Protein AF-A0A2S6SXV2-F1 (afdb_monomer)

Radius of gyration: 17.31 Å; Cα contacts (8 Å, |Δi|>4): 90; chains: 1; bounding box: 40×43×46 Å

Secondary structure (DSSP, 8-state):
-HHHHHHHHHHHHHHHHHHHHHSTTS-HHHHHHHHHHHHHHH-HHHHHHHHT-TTTHHHHHHHHHH----HHHHHHHHHHHHHHHHHHHHHH--HHHHHHHHHHHHHHHHHHHHS--SPPP--

pLDDT: mean 76.33, std 10.56, range [39.44, 92.25]

Foldseek 3Di:
DLLVVLQVLLVVLQVVLVVVVVVPLDPSLVSNQSSLVSCVVRDPVVNVVQLPDPPRNVSNVVCVVAVACAPVNLVSLVVVLVVVLVVVCVVPVDVVVSVVSVVVSVVVSVVSVPTDHDGDDDD

Mean predicted aligned error: 10.17 Å

Solvent-accessible surface area (backbone atoms only — not comparable to full-atom values): 6847 Å² total; per-residue (Å²): 112,75,49,58,56,29,46,54,52,18,53,52,24,46,51,50,21,55,54,24,73,76,39,90,89,52,68,30,65,58,32,43,50,52,17,44,53,27,18,59,77,48,35,68,68,58,28,53,52,49,48,67,31,92,83,53,6,66,62,48,48,56,46,70,77,56,77,54,59,47,64,68,55,57,53,48,50,53,54,51,50,53,52,51,50,53,55,48,38,73,74,65,73,45,66,69,63,45,53,54,50,52,53,53,50,49,54,52,50,52,54,60,64,70,47,66,60,74,81,80,84,86,125

Sequence (123 aa):
MKKIILISIGWLCVGLAFIGTFVPGIPTTIFLIIALWAFAKSSKKFHAWLLNHKRFGPILRNWETHKVVPRKAKQLMVVMQIIAVIIFHYSIQNMYFTIGLIILLFFVARYVISLPSTIPPQN

Structure (mmCIF, N/CA/C/O backbone):
data_AF-A0A2S6SXV2-F1
#
_entry.id   AF-A0A2S6SXV2-F1
#
loop_
_atom_site.group_PDB
_atom_site.id
_atom_site.type_symbol
_atom_site.label_atom_id
_atom_site.label_alt_id
_atom_site.label_comp_id
_atom_site.label_asym_id
_atom_site.label_entity_id
_atom_site.label_seq_id
_atom_site.pdbx_PDB_ins_code
_atom_site.Cartn_x
_atom_site.Cartn_y
_atom_site.Cartn_z
_atom_site.occupancy
_atom_site.B_iso_or_equiv
_atom_site.auth_seq_id
_atom_site.auth_comp_id
_atom_site.auth_asym_id
_atom_site.auth_atom_id
_atom_site.pdbx_PDB_model_num
ATOM 1 N N . MET A 1 1 ? 6.444 -25.284 -9.754 1.00 58.72 1 MET A N 1
ATOM 2 C CA . MET A 1 1 ? 5.218 -24.988 -8.972 1.00 58.72 1 MET A CA 1
ATOM 3 C C . MET A 1 1 ? 5.144 -23.543 -8.461 1.00 58.72 1 MET A C 1
ATOM 5 O O . MET A 1 1 ? 4.214 -22.849 -8.843 1.00 58.72 1 MET A O 1
ATOM 9 N N . LYS A 1 2 ? 6.132 -23.026 -7.707 1.00 63.44 2 LYS A N 1
ATOM 10 C CA . LYS A 1 2 ? 6.112 -21.647 -7.146 1.00 63.44 2 LYS A CA 1
ATOM 11 C C . LYS A 1 2 ? 5.866 -20.520 -8.176 1.00 63.44 2 LYS A C 1
ATOM 13 O O . LYS A 1 2 ? 5.162 -19.564 -7.880 1.00 63.44 2 LYS A O 1
ATOM 18 N N . LYS A 1 3 ? 6.405 -20.649 -9.396 1.00 70.31 3 LYS A N 1
ATOM 19 C CA . LYS A 1 3 ? 6.236 -19.659 -10.482 1.00 70.31 3 LYS A CA 1
ATOM 20 C C . LYS A 1 3 ? 4.800 -19.583 -11.022 1.00 70.31 3 LYS A C 1
ATOM 22 O O . LYS A 1 3 ? 4.317 -18.493 -11.305 1.00 70.31 3 LYS A O 1
ATOM 27 N N . ILE A 1 4 ? 4.114 -20.724 -11.120 1.00 76.19 4 ILE A N 1
ATOM 28 C CA . ILE A 1 4 ? 2.741 -20.806 -11.645 1.00 76.19 4 ILE A CA 1
ATOM 29 C C . ILE A 1 4 ? 1.773 -20.148 -10.659 1.00 76.19 4 ILE A C 1
ATOM 31 O O . ILE A 1 4 ? 0.994 -19.296 -11.060 1.00 76.19 4 ILE A O 1
ATOM 35 N N . ILE A 1 5 ? 1.924 -20.437 -9.362 1.00 76.88 5 ILE A N 1
ATOM 36 C CA . ILE A 1 5 ? 1.131 -19.819 -8.287 1.00 76.88 5 ILE A CA 1
ATOM 37 C C . ILE A 1 5 ? 1.260 -18.289 -8.318 1.00 76.88 5 ILE A C 1
ATOM 39 O O . ILE A 1 5 ? 0.261 -17.579 -8.278 1.00 76.88 5 ILE A O 1
ATOM 43 N N . LEU A 1 6 ? 2.483 -17.769 -8.460 1.00 77.88 6 LEU A N 1
ATOM 44 C CA . LEU A 1 6 ? 2.722 -16.325 -8.552 1.00 77.88 6 LEU A CA 1
ATOM 45 C C . LEU A 1 6 ? 2.123 -15.697 -9.822 1.00 77.88 6 LEU A C 1
ATOM 47 O O . LEU A 1 6 ? 1.665 -14.561 -9.771 1.00 77.88 6 LEU A O 1
ATOM 51 N N . ILE A 1 7 ? 2.094 -16.421 -10.946 1.00 79.62 7 ILE A N 1
ATOM 52 C CA . ILE A 1 7 ? 1.449 -15.945 -12.183 1.00 79.62 7 ILE A CA 1
ATOM 53 C C . ILE A 1 7 ? -0.065 -15.897 -12.003 1.00 79.62 7 ILE A C 1
ATOM 55 O O . ILE A 1 7 ? -0.668 -14.883 -12.342 1.00 79.62 7 ILE A O 1
ATOM 59 N N . SER A 1 8 ? -0.667 -16.945 -11.438 1.00 82.44 8 SER A N 1
ATOM 60 C CA . SER A 1 8 ? -2.102 -16.982 -11.148 1.00 82.44 8 SER A CA 1
ATOM 61 C C . SER A 1 8 ? -2.507 -15.847 -10.208 1.00 82.44 8 SER A C 1
ATOM 63 O O . SER A 1 8 ? -3.458 -15.133 -10.500 1.00 82.44 8 SER A O 1
ATOM 65 N N . ILE A 1 9 ? -1.739 -15.606 -9.139 1.00 81.25 9 ILE A N 1
ATOM 66 C CA . ILE A 1 9 ? -1.961 -14.476 -8.222 1.00 81.25 9 ILE A CA 1
ATOM 67 C C . ILE A 1 9 ? -1.835 -13.137 -8.958 1.00 81.25 9 ILE A C 1
ATOM 69 O O . ILE A 1 9 ? -2.694 -12.275 -8.801 1.00 81.25 9 ILE A O 1
ATOM 73 N N . GLY A 1 10 ? -0.805 -12.966 -9.793 1.00 80.62 10 GLY A N 1
ATOM 74 C CA . GLY A 1 10 ? -0.625 -11.748 -10.582 1.00 80.62 10 GLY A CA 1
ATOM 75 C C . GLY A 1 10 ? -1.815 -11.461 -11.500 1.00 80.62 10 GLY A C 1
ATOM 76 O O . GLY A 1 10 ? -2.318 -10.340 -11.516 1.00 80.62 10 GLY A O 1
ATOM 77 N N . TRP A 1 11 ? -2.319 -12.474 -12.210 1.00 84.12 11 TRP A N 1
ATOM 78 C CA . TRP A 1 11 ? -3.492 -12.341 -13.081 1.00 84.12 11 TRP A CA 1
ATOM 79 C C . TRP A 1 11 ? -4.785 -12.080 -12.313 1.00 84.12 11 TRP A C 1
ATOM 81 O O . TRP A 1 11 ? -5.567 -11.227 -12.730 1.00 84.12 11 TRP A O 1
ATOM 91 N N . LEU A 1 12 ? -4.988 -12.743 -11.172 1.00 84.38 12 LEU A N 1
ATOM 92 C CA . LEU A 1 12 ? -6.119 -12.462 -10.288 1.00 84.38 12 LEU A CA 1
ATOM 93 C C . LEU A 1 12 ? -6.089 -11.003 -9.823 1.00 84.38 12 LEU A C 1
ATOM 95 O O . LEU A 1 12 ? -7.076 -10.292 -9.975 1.00 84.38 12 LEU A O 1
ATOM 99 N N . CYS A 1 13 ? -4.945 -10.514 -9.343 1.00 81.38 13 CYS A N 1
ATOM 100 C CA . CYS A 1 13 ? -4.798 -9.128 -8.911 1.00 81.38 13 CYS A CA 1
ATOM 101 C C . CYS A 1 13 ? -5.008 -8.116 -10.052 1.00 81.38 13 CYS A C 1
ATOM 103 O O . CYS A 1 13 ? -5.607 -7.070 -9.816 1.00 81.38 13 CYS A O 1
ATOM 105 N N . VAL A 1 14 ? -4.578 -8.413 -11.285 1.00 82.94 14 VAL A N 1
ATOM 106 C CA . VAL A 1 14 ? -4.881 -7.571 -12.460 1.00 82.94 14 VAL A CA 1
ATOM 107 C C . VAL A 1 14 ? -6.381 -7.556 -12.757 1.00 82.94 14 VAL A C 1
ATOM 109 O O . VAL A 1 14 ? -6.934 -6.488 -13.014 1.00 82.94 14 VAL A O 1
ATOM 112 N N . GLY A 1 15 ? -7.056 -8.705 -12.673 1.00 83.81 15 GLY A N 1
ATOM 113 C CA . GLY A 1 15 ? -8.510 -8.796 -12.817 1.00 83.81 15 GLY A CA 1
ATOM 114 C C . GLY A 1 15 ? -9.251 -7.986 -11.750 1.00 83.81 15 GLY A C 1
ATOM 115 O O . GLY A 1 15 ? -10.112 -7.174 -12.080 1.00 83.81 15 GLY A O 1
ATOM 116 N N . LEU A 1 16 ? -8.857 -8.122 -10.479 1.00 80.50 16 LEU A N 1
ATOM 117 C CA . LEU A 1 16 ? -9.405 -7.323 -9.379 1.00 80.50 16 LEU A CA 1
ATOM 118 C C . LEU A 1 16 ? -9.139 -5.827 -9.560 1.00 80.50 16 LEU A C 1
ATOM 120 O O . LEU A 1 16 ? -10.025 -5.017 -9.305 1.00 80.50 16 LEU A O 1
ATOM 124 N N . ALA A 1 17 ? -7.949 -5.444 -10.021 1.00 79.50 17 ALA A N 1
ATOM 125 C CA . ALA A 1 17 ? -7.645 -4.054 -10.322 1.00 79.50 17 ALA A CA 1
ATOM 126 C C . ALA A 1 17 ? -8.533 -3.513 -11.444 1.00 79.50 17 ALA A C 1
ATOM 128 O O . ALA A 1 17 ? -9.019 -2.393 -11.338 1.00 79.50 17 ALA A O 1
ATOM 129 N N . PHE A 1 18 ? -8.779 -4.304 -12.491 1.00 82.88 18 PHE A N 1
ATOM 130 C CA . PHE A 1 18 ? -9.676 -3.928 -13.577 1.00 82.88 18 PHE A CA 1
ATOM 131 C C . PHE A 1 18 ? -11.109 -3.733 -13.073 1.00 82.88 18 PHE A C 1
ATOM 133 O O . PHE A 1 18 ? -11.692 -2.679 -13.310 1.00 82.88 18 PHE A O 1
ATOM 140 N N . ILE A 1 19 ? -11.641 -4.673 -12.290 1.00 81.38 19 ILE A N 1
ATOM 141 C CA . ILE A 1 19 ? -12.967 -4.546 -11.665 1.00 81.38 19 ILE A CA 1
ATOM 142 C C . ILE A 1 19 ? -13.016 -3.311 -10.756 1.00 81.38 19 ILE A C 1
ATOM 144 O O . ILE A 1 19 ? -13.931 -2.498 -10.852 1.00 81.38 19 ILE A O 1
ATOM 148 N N . GLY A 1 20 ? -11.985 -3.102 -9.937 1.00 72.19 20 GLY A N 1
ATOM 149 C CA . GLY A 1 20 ? -11.879 -1.936 -9.068 1.00 72.19 20 GLY A CA 1
ATOM 150 C C . GLY A 1 20 ? -11.765 -0.605 -9.819 1.00 72.19 20 GLY A C 1
ATOM 151 O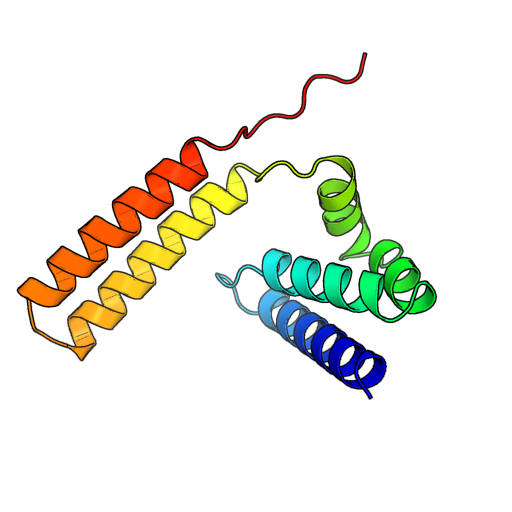 O . GLY A 1 20 ? -12.008 0.430 -9.215 1.00 72.19 20 GLY A O 1
ATOM 152 N N . THR A 1 21 ? -11.426 -0.577 -11.120 1.00 74.06 21 THR A N 1
ATOM 153 C CA . THR A 1 21 ? -11.496 0.684 -11.890 1.00 74.06 21 THR A CA 1
ATOM 154 C C . THR A 1 21 ? -12.934 1.132 -12.135 1.00 74.06 21 THR A C 1
ATOM 156 O O . THR A 1 21 ? -13.163 2.325 -12.309 1.00 74.06 21 THR A O 1
ATOM 159 N N . PHE A 1 22 ? -13.889 0.200 -12.106 1.00 77.25 22 PHE A N 1
ATOM 160 C CA . PHE A 1 22 ? -15.319 0.483 -12.206 1.00 77.25 22 PHE A CA 1
ATOM 161 C C . PHE A 1 22 ? -15.976 0.673 -10.833 1.00 77.25 22 PHE A C 1
ATOM 163 O O . PHE A 1 22 ? -17.014 1.323 -10.751 1.00 77.25 22 PHE A O 1
ATOM 170 N N . VAL A 1 23 ? -15.374 0.145 -9.758 1.00 71.69 23 VAL A N 1
ATOM 171 C CA . VAL A 1 23 ? -15.879 0.284 -8.384 1.00 71.69 23 VAL A CA 1
ATOM 172 C C . VAL A 1 23 ? -15.166 1.439 -7.663 1.00 71.69 23 VAL A C 1
ATOM 174 O O . VAL A 1 23 ? -14.019 1.280 -7.231 1.00 71.69 23 VAL A O 1
ATOM 177 N N . PRO A 1 24 ? -15.813 2.605 -7.479 1.00 58.25 24 PRO A N 1
ATOM 178 C CA . PRO A 1 24 ? -15.218 3.705 -6.729 1.00 58.25 24 PRO A CA 1
ATOM 179 C C . PRO A 1 24 ? -14.995 3.304 -5.263 1.00 58.25 24 PRO A C 1
ATOM 181 O O . PRO A 1 24 ? -15.878 2.753 -4.613 1.00 58.25 24 PRO A O 1
ATOM 184 N N . GLY A 1 25 ? -13.799 3.587 -4.740 1.00 60.53 25 GLY A N 1
ATOM 185 C CA . GLY A 1 25 ? -13.432 3.347 -3.338 1.00 60.53 25 GLY A CA 1
ATOM 186 C C . GLY A 1 25 ? -12.422 2.219 -3.117 1.00 60.53 25 GLY A C 1
ATOM 187 O O . GLY A 1 25 ? -11.738 2.219 -2.098 1.00 60.53 25 GLY A O 1
ATOM 188 N N . ILE A 1 26 ? -12.233 1.309 -4.075 1.00 60.94 26 ILE A N 1
ATOM 189 C CA . ILE A 1 26 ? -11.236 0.240 -3.948 1.00 60.94 26 ILE A CA 1
ATOM 190 C C . ILE A 1 26 ? -9.859 0.745 -4.428 1.00 60.94 26 ILE A C 1
ATOM 192 O O . ILE A 1 26 ? -9.747 1.219 -5.561 1.00 60.94 26 ILE A O 1
ATOM 196 N N . PRO A 1 27 ? -8.776 0.626 -3.629 1.00 64.50 27 PRO A N 1
ATOM 197 C CA . PRO A 1 27 ? -7.415 0.917 -4.083 1.00 64.50 27 PRO A CA 1
ATOM 198 C C . PRO A 1 27 ? -6.950 -0.063 -5.175 1.00 64.50 27 PRO A C 1
ATOM 200 O O . PRO A 1 27 ? -6.216 -1.016 -4.911 1.00 64.50 27 PRO A O 1
ATOM 203 N N . THR A 1 28 ? -7.311 0.191 -6.433 1.00 75.31 28 THR A N 1
ATOM 204 C CA . THR A 1 28 ? -6.819 -0.563 -7.605 1.00 75.31 28 THR A CA 1
ATOM 205 C C . THR A 1 28 ? -5.299 -0.572 -7.687 1.00 75.31 28 THR A C 1
ATOM 207 O O . THR A 1 28 ? -4.698 -1.569 -8.077 1.00 75.31 28 THR A O 1
ATOM 210 N N . THR A 1 29 ? -4.662 0.505 -7.225 1.00 75.06 29 THR A N 1
ATOM 211 C CA . THR A 1 29 ? -3.208 0.642 -7.145 1.00 75.06 29 THR A CA 1
ATOM 212 C C . THR A 1 29 ? -2.558 -0.451 -6.298 1.00 75.06 29 THR A C 1
ATOM 214 O O . THR A 1 29 ? -1.515 -0.961 -6.689 1.00 75.06 29 THR A O 1
ATOM 217 N N . ILE A 1 30 ? -3.153 -0.850 -5.165 1.00 73.56 30 ILE A N 1
ATOM 218 C CA . ILE A 1 30 ? -2.552 -1.866 -4.281 1.00 73.56 30 ILE A CA 1
ATOM 219 C C . ILE A 1 30 ? -2.568 -3.234 -4.970 1.00 73.56 30 ILE A C 1
ATOM 221 O O . ILE A 1 30 ? -1.546 -3.918 -4.992 1.00 73.56 30 ILE A O 1
ATOM 225 N N . PHE A 1 31 ? -3.681 -3.598 -5.611 1.00 79.94 31 PHE A N 1
ATOM 226 C CA . PHE A 1 31 ? -3.767 -4.832 -6.395 1.00 79.94 31 PHE A CA 1
ATOM 227 C C . PHE A 1 31 ? -2.767 -4.843 -7.553 1.00 79.94 31 PHE A C 1
ATOM 229 O O . PHE A 1 31 ? -2.079 -5.841 -7.759 1.00 79.94 31 PHE A O 1
ATOM 236 N N . LEU A 1 32 ? -2.612 -3.721 -8.262 1.00 80.38 32 LEU A N 1
ATOM 237 C CA . LEU A 1 32 ? -1.632 -3.599 -9.343 1.00 80.38 32 LEU A CA 1
ATOM 238 C C . LEU A 1 32 ? -0.185 -3.698 -8.840 1.00 80.38 32 LEU A C 1
ATOM 240 O O . LEU A 1 32 ? 0.635 -4.319 -9.508 1.00 80.38 32 LEU A O 1
ATOM 244 N N . ILE A 1 33 ? 0.137 -3.140 -7.669 1.00 78.88 33 ILE A N 1
ATOM 245 C CA . ILE A 1 33 ? 1.470 -3.254 -7.053 1.00 78.88 33 ILE A CA 1
ATOM 246 C C . ILE A 1 33 ? 1.770 -4.707 -6.669 1.00 78.88 33 ILE A C 1
ATOM 248 O O . ILE A 1 33 ? 2.855 -5.213 -6.960 1.00 78.88 33 ILE A O 1
ATOM 252 N N . ILE A 1 34 ? 0.809 -5.401 -6.050 1.00 75.75 34 ILE A N 1
ATOM 253 C CA . ILE A 1 34 ? 0.951 -6.821 -5.696 1.00 75.75 34 ILE A CA 1
ATOM 254 C C . ILE A 1 34 ? 1.120 -7.665 -6.967 1.00 75.75 34 ILE A C 1
ATOM 256 O O . ILE A 1 34 ? 1.997 -8.530 -7.012 1.00 75.75 34 ILE A O 1
ATOM 260 N N . ALA A 1 35 ? 0.351 -7.375 -8.023 1.00 81.75 35 ALA A N 1
ATOM 261 C CA . ALA A 1 35 ? 0.505 -8.017 -9.325 1.00 81.75 35 ALA A CA 1
ATOM 262 C C . ALA A 1 35 ? 1.894 -7.765 -9.926 1.00 81.75 35 ALA A C 1
ATOM 264 O O . ALA A 1 35 ? 2.547 -8.701 -10.388 1.00 81.75 35 ALA A O 1
ATOM 265 N N . LEU A 1 36 ? 2.380 -6.521 -9.873 1.00 80.56 36 LEU A N 1
ATOM 266 C CA . LEU A 1 36 ? 3.699 -6.141 -10.367 1.00 80.56 36 LEU A CA 1
ATOM 267 C C . LEU A 1 36 ? 4.810 -6.902 -9.634 1.00 80.56 36 LEU A C 1
ATOM 269 O O . LEU A 1 36 ? 5.713 -7.424 -10.291 1.00 80.56 36 LEU A O 1
ATOM 273 N N . TRP A 1 37 ? 4.728 -7.014 -8.304 1.00 78.50 37 TRP A N 1
ATOM 274 C CA . TRP A 1 37 ? 5.670 -7.783 -7.483 1.00 78.50 37 TRP A CA 1
ATOM 275 C C . TRP A 1 37 ? 5.614 -9.287 -7.789 1.00 78.50 37 TRP A C 1
ATOM 277 O O . TRP A 1 37 ? 6.654 -9.933 -7.954 1.00 78.50 37 TRP A O 1
ATOM 287 N N . ALA A 1 38 ? 4.410 -9.847 -7.930 1.00 77.94 38 ALA A N 1
ATOM 288 C CA . ALA A 1 38 ? 4.218 -11.254 -8.269 1.00 77.94 38 ALA A CA 1
ATOM 289 C C . ALA A 1 38 ? 4.793 -11.585 -9.660 1.00 77.94 38 ALA A C 1
ATOM 291 O O . ALA A 1 38 ? 5.493 -12.592 -9.824 1.00 77.94 38 ALA A O 1
ATOM 292 N N . PHE A 1 39 ? 4.591 -10.704 -10.647 1.00 81.25 39 PHE A N 1
ATOM 293 C CA . PHE A 1 39 ? 5.195 -10.841 -11.971 1.00 81.25 39 PHE A CA 1
ATOM 294 C C . PHE A 1 39 ? 6.705 -10.603 -11.958 1.00 81.25 39 PHE A C 1
ATOM 296 O O . PHE A 1 39 ? 7.413 -11.357 -12.620 1.00 81.25 39 PHE A O 1
ATOM 303 N N . ALA A 1 40 ? 7.222 -9.660 -11.164 1.00 78.00 40 ALA A N 1
ATOM 304 C CA . ALA A 1 40 ? 8.664 -9.441 -11.017 1.00 78.00 40 ALA A CA 1
ATOM 305 C C . ALA A 1 40 ? 9.386 -10.714 -10.542 1.00 78.00 40 ALA A C 1
ATOM 307 O O . ALA A 1 40 ? 10.452 -11.062 -11.050 1.00 78.00 40 ALA A O 1
ATOM 308 N N . LYS A 1 41 ? 8.774 -11.452 -9.605 1.00 74.38 41 LYS A N 1
ATOM 309 C CA . LYS A 1 41 ? 9.336 -12.689 -9.043 1.00 74.38 41 LYS A CA 1
ATOM 310 C C . LYS A 1 41 ? 9.122 -13.922 -9.928 1.00 74.38 41 LYS A C 1
ATOM 312 O O . LYS A 1 41 ? 9.882 -14.885 -9.819 1.00 74.38 41 LYS A O 1
ATOM 317 N N . SER A 1 42 ? 8.100 -13.921 -10.786 1.00 77.00 42 SER A N 1
ATOM 318 C CA . SER A 1 42 ? 7.758 -15.085 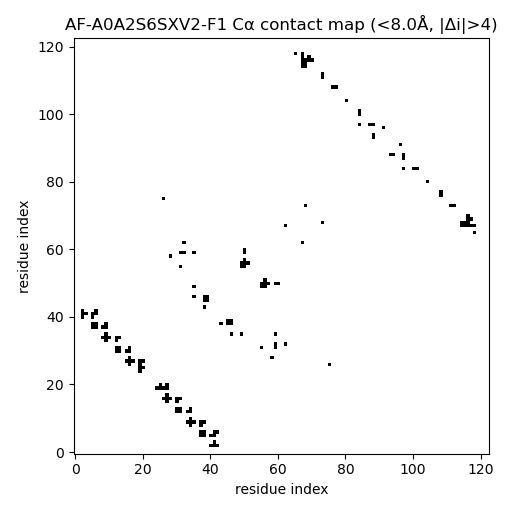-11.610 1.00 77.00 42 SER A CA 1
ATOM 319 C C . SER A 1 42 ? 8.238 -15.008 -13.063 1.00 77.00 42 SER A C 1
ATOM 321 O O . SER A 1 42 ? 8.765 -15.993 -13.587 1.00 77.00 42 SER A O 1
ATOM 323 N N . SER A 1 43 ? 8.075 -13.860 -13.727 1.00 75.38 43 SER A N 1
ATOM 324 C CA . SER A 1 43 ? 8.357 -13.699 -15.156 1.00 75.38 43 SER A CA 1
ATOM 325 C C . SER A 1 43 ? 8.655 -12.249 -15.544 1.00 75.38 43 SER A C 1
ATOM 327 O O . SER A 1 43 ? 7.777 -11.384 -15.541 1.00 75.38 43 SER A O 1
ATOM 329 N N . LYS A 1 44 ? 9.885 -12.019 -16.022 1.00 75.06 44 LYS A N 1
ATOM 330 C CA . LYS A 1 44 ? 10.332 -10.722 -16.556 1.00 75.06 44 LYS A CA 1
ATOM 331 C C . LYS A 1 44 ? 9.464 -10.225 -17.725 1.00 75.06 44 LYS A C 1
ATOM 333 O O . LYS A 1 44 ? 9.261 -9.024 -17.856 1.00 75.06 44 LYS A O 1
ATOM 338 N N . LYS A 1 45 ? 8.906 -11.136 -18.540 1.00 78.06 45 LYS A N 1
ATOM 339 C CA . LYS A 1 45 ? 8.050 -10.787 -19.692 1.00 78.06 45 LYS A CA 1
ATOM 340 C C . LYS A 1 45 ? 6.713 -10.176 -19.256 1.00 78.06 45 LYS A C 1
ATOM 342 O O . LYS A 1 45 ? 6.321 -9.142 -19.782 1.00 78.06 45 LYS A O 1
ATOM 347 N N . PHE A 1 46 ? 6.039 -10.781 -18.273 1.00 78.31 46 PHE A N 1
ATOM 348 C CA . PHE A 1 46 ? 4.756 -10.266 -17.770 1.00 78.31 46 PHE A CA 1
ATOM 349 C C . PHE A 1 46 ? 4.925 -8.975 -16.973 1.00 78.31 46 PHE A C 1
ATOM 351 O O . PHE A 1 46 ? 4.100 -8.074 -17.076 1.00 78.31 46 PHE A O 1
ATOM 358 N N . HIS A 1 47 ? 6.030 -8.858 -16.239 1.00 80.38 47 HIS A N 1
ATOM 359 C CA . HIS A 1 47 ? 6.385 -7.628 -15.545 1.00 80.38 47 HIS A CA 1
ATOM 360 C C . HIS A 1 47 ? 6.574 -6.456 -16.528 1.00 80.38 47 HIS A C 1
ATOM 362 O O . HIS A 1 47 ? 5.940 -5.414 -16.371 1.00 80.38 47 HIS A O 1
ATOM 368 N N . ALA A 1 48 ? 7.347 -6.659 -17.603 1.00 80.38 48 ALA A N 1
ATOM 369 C CA . ALA A 1 48 ? 7.528 -5.654 -18.652 1.00 80.38 48 ALA A CA 1
ATOM 370 C C . ALA A 1 48 ? 6.224 -5.338 -19.403 1.00 80.38 48 ALA A C 1
ATOM 372 O O . ALA A 1 48 ? 5.972 -4.184 -19.742 1.00 80.38 48 ALA A O 1
ATOM 373 N N . TRP A 1 49 ? 5.368 -6.334 -19.649 1.00 84.19 49 TRP A N 1
ATOM 374 C CA . TRP A 1 49 ? 4.058 -6.111 -20.265 1.00 84.19 49 TRP A CA 1
ATOM 375 C C . TRP A 1 49 ? 3.160 -5.216 -19.399 1.00 84.19 49 TRP A C 1
ATOM 377 O O . TRP A 1 49 ? 2.550 -4.279 -19.913 1.00 84.19 49 TRP A O 1
ATOM 387 N N . LEU A 1 50 ? 3.131 -5.449 -18.081 1.00 80.69 50 LEU A N 1
ATOM 388 C CA . LEU A 1 50 ? 2.315 -4.664 -17.155 1.00 80.69 50 LEU A CA 1
ATOM 389 C C . LEU A 1 50 ? 2.818 -3.214 -17.030 1.00 80.69 50 LEU A C 1
ATOM 391 O O . LEU A 1 50 ? 2.010 -2.285 -17.025 1.00 80.69 50 LEU A O 1
ATOM 395 N N . LEU A 1 51 ? 4.141 -3.012 -16.998 1.00 79.50 51 LEU A N 1
ATOM 396 C CA . LEU A 1 51 ? 4.762 -1.680 -16.984 1.00 79.50 51 LEU A CA 1
ATOM 397 C C . LEU A 1 51 ? 4.548 -0.897 -18.287 1.00 79.50 51 LEU A C 1
ATOM 399 O O . LEU A 1 51 ? 4.465 0.326 -18.252 1.00 79.50 51 LEU A O 1
ATOM 403 N N . ASN A 1 52 ? 4.422 -1.580 -19.427 1.00 81.38 52 ASN A N 1
ATOM 404 C CA . ASN A 1 52 ? 4.167 -0.950 -20.727 1.00 81.38 52 ASN A CA 1
ATOM 405 C C . ASN A 1 52 ? 2.671 -0.747 -21.031 1.00 81.38 52 ASN A C 1
ATOM 407 O O . ASN A 1 52 ? 2.312 -0.252 -22.101 1.00 81.38 52 ASN A O 1
ATOM 411 N N . HIS A 1 53 ? 1.768 -1.123 -20.122 1.00 81.56 53 HIS A N 1
ATOM 412 C CA . HIS A 1 53 ? 0.337 -1.000 -20.367 1.00 81.56 53 HIS A CA 1
ATOM 413 C C . HIS A 1 53 ? -0.131 0.465 -20.303 1.00 81.56 53 HIS A C 1
ATOM 415 O O . HIS A 1 53 ? 0.127 1.157 -19.322 1.00 81.56 53 HIS A O 1
ATOM 421 N N . LYS A 1 54 ? -0.889 0.938 -21.305 1.00 71.56 54 LYS A N 1
ATOM 422 C CA . LYS A 1 54 ? -1.265 2.363 -21.465 1.00 71.56 54 LYS A CA 1
ATOM 423 C C . LYS A 1 54 ? -1.932 2.999 -20.234 1.00 71.56 54 LYS A C 1
ATOM 425 O O . LYS A 1 54 ? -1.723 4.179 -19.980 1.00 71.56 54 LYS A O 1
ATOM 430 N N . ARG A 1 55 ? -2.736 2.238 -19.479 1.00 70.75 55 ARG A N 1
ATOM 431 C CA . ARG A 1 55 ? -3.482 2.743 -18.308 1.00 70.75 55 ARG A CA 1
ATOM 432 C C . ARG A 1 55 ? -2.769 2.504 -16.971 1.00 70.75 55 ARG A C 1
ATOM 434 O O . ARG A 1 55 ? -2.820 3.362 -16.098 1.00 70.75 55 ARG A O 1
ATOM 441 N N . PHE A 1 56 ? -2.108 1.357 -16.804 1.00 74.12 56 PHE A N 1
ATOM 442 C CA . PHE A 1 56 ? -1.491 0.956 -15.527 1.00 74.12 56 PHE A CA 1
ATOM 443 C C . PHE A 1 56 ? 0.014 1.243 -15.460 1.00 74.12 56 PHE A C 1
ATOM 445 O O . PHE A 1 56 ? 0.548 1.492 -14.381 1.00 74.12 56 PHE A O 1
ATOM 452 N N . GLY A 1 57 ? 0.687 1.267 -16.608 1.00 75.44 57 GLY A N 1
ATOM 453 C CA . GLY A 1 57 ? 2.127 1.448 -16.744 1.00 75.44 57 GLY A CA 1
ATOM 454 C C . GLY A 1 57 ? 2.669 2.728 -16.108 1.00 75.44 57 GLY A C 1
ATOM 455 O O . GLY A 1 57 ? 3.585 2.634 -15.293 1.00 75.44 57 GLY A O 1
ATOM 456 N N . PRO A 1 58 ? 2.086 3.916 -16.370 1.00 71.25 58 PRO A N 1
ATOM 457 C CA . PRO A 1 58 ? 2.549 5.160 -15.752 1.00 71.25 58 PRO A CA 1
ATOM 458 C C . PRO A 1 58 ? 2.466 5.142 -14.218 1.00 71.25 58 PRO A C 1
ATOM 460 O O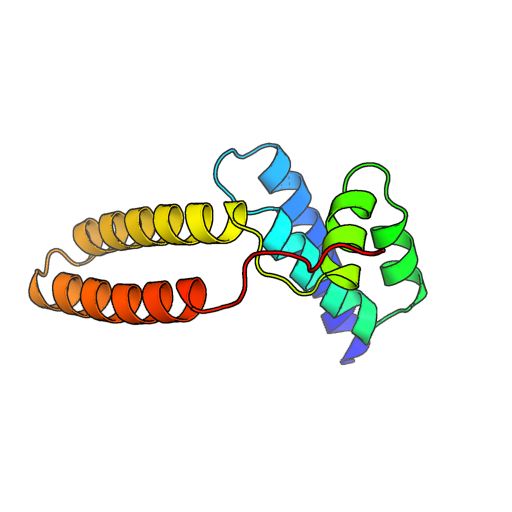 . PRO A 1 58 ? 3.371 5.624 -13.542 1.00 71.25 58 PRO A O 1
ATOM 463 N N . ILE A 1 59 ? 1.411 4.540 -13.658 1.00 70.06 59 ILE A N 1
ATOM 464 C CA . ILE A 1 59 ? 1.206 4.426 -12.204 1.00 70.06 59 ILE A CA 1
ATOM 465 C C . ILE A 1 59 ? 2.255 3.492 -11.589 1.00 70.06 59 ILE A C 1
ATOM 467 O O . ILE A 1 59 ? 2.843 3.809 -10.556 1.00 70.06 59 ILE A O 1
ATOM 471 N N . LEU A 1 60 ? 2.507 2.357 -12.241 1.00 72.31 60 LEU A N 1
ATOM 472 C CA . LEU A 1 60 ? 3.443 1.336 -11.777 1.00 72.31 60 LEU A CA 1
ATOM 473 C C . LEU A 1 60 ? 4.903 1.771 -11.910 1.00 72.31 60 LEU A C 1
ATOM 475 O O . LEU A 1 60 ? 5.679 1.555 -10.984 1.00 72.31 60 LEU A O 1
ATOM 479 N N . ARG A 1 61 ? 5.263 2.454 -13.003 1.00 72.31 61 ARG A N 1
ATOM 480 C CA . ARG A 1 61 ? 6.603 3.022 -13.199 1.00 72.31 61 ARG A CA 1
ATOM 481 C C . ARG A 1 61 ? 6.900 4.088 -12.152 1.00 72.31 61 ARG A C 1
ATOM 483 O O . ARG A 1 61 ? 7.945 4.052 -11.515 1.00 72.31 61 ARG A O 1
ATOM 490 N N . ASN A 1 62 ? 5.939 4.978 -11.897 1.00 66.19 62 ASN A N 1
ATOM 491 C CA . ASN A 1 62 ? 6.068 5.971 -10.834 1.00 66.19 62 ASN A CA 1
ATOM 492 C C . ASN A 1 62 ? 6.227 5.317 -9.456 1.00 66.19 62 ASN A C 1
ATOM 494 O O . ASN A 1 62 ? 6.963 5.841 -8.625 1.00 66.19 62 ASN A O 1
ATOM 498 N N . TRP A 1 63 ? 5.579 4.178 -9.208 1.00 67.69 63 TRP A N 1
ATOM 499 C CA . TRP A 1 63 ? 5.749 3.439 -7.961 1.00 67.69 63 TRP A CA 1
ATOM 500 C C . TRP A 1 63 ? 7.134 2.778 -7.842 1.00 67.69 63 TRP A C 1
ATOM 502 O O . TRP A 1 63 ? 7.780 2.920 -6.804 1.00 67.69 63 TRP A O 1
ATOM 512 N N . GLU A 1 64 ? 7.614 2.110 -8.896 1.00 66.56 64 GLU A N 1
ATOM 513 C CA . GLU A 1 64 ? 8.921 1.435 -8.917 1.00 66.56 64 GLU A CA 1
ATOM 514 C C . GLU A 1 64 ? 10.080 2.419 -8.732 1.00 66.56 64 GLU A C 1
ATOM 516 O O . GLU A 1 64 ? 10.982 2.169 -7.931 1.00 66.56 64 GLU A O 1
ATOM 521 N N . THR A 1 65 ? 10.026 3.558 -9.426 1.00 61.31 65 THR A N 1
ATOM 522 C CA . THR A 1 65 ? 11.064 4.591 -9.361 1.00 61.31 65 THR A CA 1
ATOM 523 C C . THR A 1 65 ? 11.119 5.267 -7.995 1.00 61.31 65 THR A C 1
ATOM 525 O O . THR A 1 65 ? 12.202 5.606 -7.529 1.00 61.31 65 THR A O 1
ATOM 528 N N . HIS A 1 66 ? 9.974 5.462 -7.336 1.00 56.50 66 HIS A N 1
ATOM 529 C CA . HIS A 1 66 ? 9.934 6.314 -6.152 1.00 56.50 66 HIS A CA 1
ATOM 530 C C . HIS A 1 66 ? 9.913 5.548 -4.833 1.00 56.50 66 HIS A C 1
ATOM 532 O O . HIS A 1 66 ? 10.397 6.098 -3.855 1.00 56.50 66 HIS A O 1
ATOM 538 N N . LYS A 1 67 ? 9.375 4.318 -4.746 1.00 58.50 67 LYS A N 1
ATOM 539 C CA . LYS A 1 67 ? 9.216 3.561 -3.474 1.00 58.50 67 LYS A CA 1
ATOM 540 C C . LYS A 1 67 ? 8.685 4.404 -2.289 1.00 58.50 67 LYS A C 1
ATOM 542 O O . LYS A 1 67 ? 8.841 4.029 -1.130 1.00 58.50 67 LYS A O 1
ATOM 547 N N . VAL A 1 68 ? 8.043 5.537 -2.575 1.00 56.22 68 VAL A N 1
ATOM 548 C CA . VAL A 1 68 ? 7.517 6.507 -1.612 1.00 56.22 68 VAL A CA 1
ATOM 549 C C . VAL A 1 68 ? 6.021 6.262 -1.508 1.00 56.22 68 VAL A C 1
ATOM 551 O O . VAL A 1 68 ? 5.341 6.117 -2.524 1.00 56.22 68 VAL A O 1
ATOM 554 N N . VAL A 1 69 ? 5.488 6.225 -0.286 1.00 59.69 69 VAL A N 1
ATOM 555 C CA . VAL A 1 69 ? 4.045 6.085 -0.063 1.00 59.69 69 VAL A CA 1
ATOM 556 C C . VAL A 1 69 ? 3.366 7.397 -0.482 1.00 59.69 69 VAL A C 1
ATOM 558 O O . VAL A 1 69 ? 3.558 8.419 0.186 1.00 59.69 69 VAL A O 1
ATOM 561 N N . PRO A 1 70 ? 2.569 7.418 -1.570 1.00 61.38 70 PRO A N 1
ATOM 562 C CA . PRO A 1 70 ? 1.980 8.657 -2.057 1.00 61.38 70 PRO A CA 1
ATOM 563 C C . PRO A 1 70 ? 0.944 9.183 -1.055 1.00 61.38 70 PRO A C 1
ATOM 565 O O . PRO A 1 70 ? 0.214 8.409 -0.435 1.00 61.38 70 PRO A O 1
ATOM 568 N N . ARG A 1 71 ? 0.818 10.511 -0.927 1.00 62.16 71 ARG A N 1
ATOM 569 C CA . ARG A 1 71 ? -0.144 11.155 -0.003 1.00 62.16 71 ARG A CA 1
ATOM 570 C C . ARG A 1 71 ? -1.584 10.650 -0.191 1.00 62.16 71 ARG A C 1
ATOM 572 O O . ARG A 1 71 ? -2.284 10.428 0.793 1.00 62.16 71 ARG A O 1
ATOM 579 N N . LYS A 1 72 ? -1.979 10.365 -1.439 1.00 59.22 72 LYS A N 1
ATOM 580 C CA . LYS A 1 72 ? -3.280 9.761 -1.779 1.00 59.22 72 LYS A CA 1
ATOM 581 C C . LYS A 1 72 ? -3.475 8.366 -1.164 1.00 59.22 72 LYS A C 1
ATOM 583 O O . LYS A 1 72 ? -4.578 8.041 -0.747 1.00 59.22 72 LYS A O 1
ATOM 588 N N . ALA A 1 73 ? -2.417 7.557 -1.059 1.00 65.62 73 ALA A N 1
ATOM 589 C CA . ALA A 1 73 ? -2.490 6.247 -0.411 1.00 65.62 73 ALA A CA 1
ATOM 590 C C . ALA A 1 73 ? -2.642 6.368 1.111 1.00 65.62 73 ALA A C 1
ATOM 592 O O . ALA A 1 73 ? -3.402 5.602 1.695 1.00 65.62 73 ALA A O 1
ATOM 593 N N . LYS A 1 74 ? -1.996 7.359 1.747 1.00 70.00 74 LYS A N 1
ATOM 594 C CA . LYS A 1 74 ? -2.203 7.646 3.178 1.00 70.00 74 LYS A CA 1
ATOM 595 C C . LYS A 1 74 ? -3.657 8.039 3.462 1.00 70.00 74 LYS A C 1
ATOM 597 O O . LYS A 1 74 ? -4.260 7.508 4.385 1.00 70.00 74 LYS A O 1
ATOM 602 N N . GLN A 1 75 ? -4.233 8.914 2.633 1.00 72.94 75 GLN A N 1
ATOM 603 C CA . GLN A 1 75 ? -5.641 9.314 2.748 1.00 72.94 75 GLN A CA 1
ATOM 604 C C . GLN A 1 75 ? -6.587 8.123 2.571 1.00 72.94 75 GLN A C 1
ATOM 606 O O . GLN A 1 75 ? -7.462 7.901 3.402 1.00 72.94 75 GLN A O 1
ATOM 611 N N . LEU A 1 76 ? -6.378 7.315 1.531 1.00 72.19 76 LEU A N 1
ATOM 612 C CA . LEU A 1 76 ? -7.217 6.151 1.266 1.00 72.19 76 LEU A CA 1
ATOM 613 C C . LEU A 1 76 ? -7.117 5.091 2.369 1.00 72.19 76 LEU A C 1
ATOM 615 O O . LEU A 1 76 ? -8.125 4.498 2.735 1.00 72.19 76 LEU A O 1
ATOM 619 N N . MET A 1 77 ? -5.927 4.888 2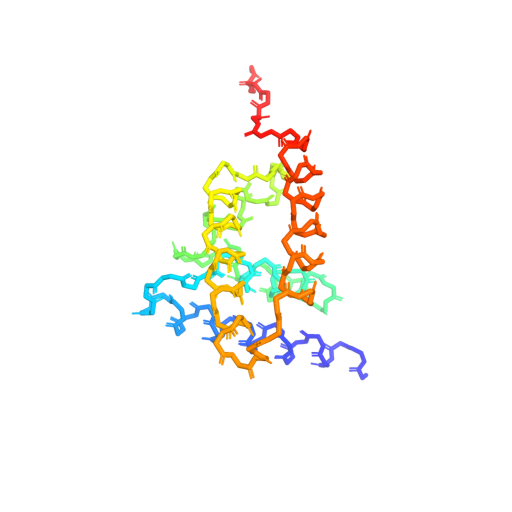.938 1.00 75.50 77 MET A N 1
ATOM 620 C CA . MET A 1 77 ? -5.728 3.995 4.078 1.00 75.50 77 MET A CA 1
ATOM 621 C C . MET A 1 77 ? -6.573 4.416 5.282 1.00 75.50 77 MET A C 1
ATOM 623 O O . MET A 1 77 ? -7.233 3.568 5.875 1.00 75.50 77 MET A O 1
ATOM 627 N N . VAL A 1 78 ? -6.592 5.709 5.614 1.00 82.44 78 VAL A N 1
ATOM 628 C CA . VAL A 1 78 ? -7.417 6.234 6.712 1.00 82.44 78 VAL A CA 1
ATOM 629 C C . VAL A 1 78 ? -8.905 6.046 6.411 1.00 82.44 78 VAL A C 1
ATOM 631 O O . VAL A 1 78 ? -9.634 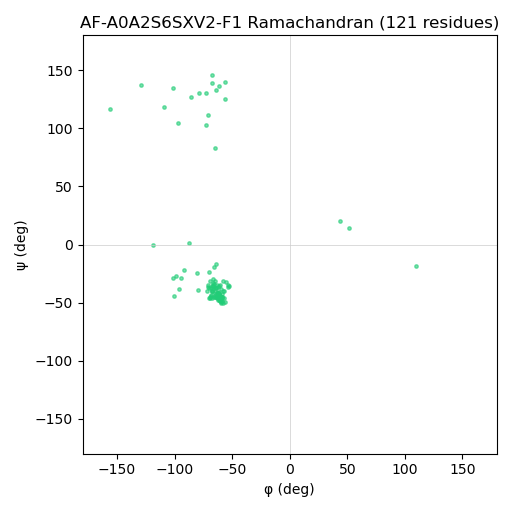5.547 7.262 1.00 82.44 78 VAL A O 1
ATOM 634 N N . VAL A 1 79 ? -9.353 6.357 5.189 1.00 82.94 79 VAL A N 1
ATOM 635 C CA . VAL A 1 79 ? -10.759 6.164 4.782 1.00 82.94 79 VAL A CA 1
ATOM 636 C C . VAL A 1 79 ? -11.176 4.694 4.902 1.00 82.94 79 VAL A C 1
ATOM 638 O O . VAL A 1 79 ? -12.222 4.395 5.472 1.00 82.94 79 VAL A O 1
ATOM 641 N N . MET A 1 80 ? -10.348 3.763 4.427 1.00 79.19 80 MET A N 1
ATOM 642 C CA . MET A 1 80 ? -10.636 2.327 4.509 1.00 79.19 80 MET A CA 1
ATOM 643 C C . MET A 1 80 ? -10.637 1.812 5.950 1.00 79.19 80 MET A C 1
ATOM 645 O O . MET A 1 80 ? -11.479 0.989 6.298 1.00 79.19 80 MET A O 1
ATOM 649 N N . GLN A 1 81 ? -9.734 2.306 6.801 1.00 86.25 81 GLN A N 1
ATOM 650 C CA . GLN A 1 81 ? -9.732 1.968 8.226 1.00 86.25 81 GLN A CA 1
ATOM 651 C C . GLN A 1 81 ? -11.017 2.424 8.915 1.00 86.25 81 GLN A C 1
ATOM 653 O O . GLN A 1 81 ? -11.599 1.650 9.667 1.00 86.25 81 GLN A O 1
ATOM 658 N N . ILE A 1 82 ? -11.493 3.635 8.616 1.00 86.81 82 ILE A N 1
ATOM 659 C CA . ILE A 1 82 ? -12.758 4.147 9.155 1.00 86.81 82 ILE A CA 1
ATOM 660 C C . ILE A 1 82 ? -13.921 3.246 8.726 1.00 86.81 82 ILE A C 1
ATOM 662 O O . ILE A 1 82 ? -14.703 2.819 9.570 1.00 86.81 82 ILE A O 1
ATOM 666 N N . ILE A 1 83 ? -14.003 2.888 7.441 1.00 87.25 83 ILE A N 1
ATOM 667 C CA . ILE A 1 83 ? -15.049 1.987 6.931 1.00 87.25 83 ILE A CA 1
ATOM 668 C C . ILE A 1 83 ? -14.984 0.619 7.626 1.00 87.25 83 ILE A C 1
ATOM 670 O O . ILE A 1 83 ? -16.011 0.102 8.060 1.00 87.25 83 ILE A O 1
ATOM 674 N N . ALA A 1 84 ? -13.787 0.048 7.782 1.00 85.06 84 ALA A N 1
ATOM 675 C CA . ALA A 1 84 ? -13.600 -1.240 8.444 1.00 85.06 84 ALA A CA 1
ATOM 676 C C . ALA A 1 84 ? -14.031 -1.208 9.919 1.00 85.06 84 ALA A C 1
ATOM 678 O O . ALA A 1 84 ? -14.701 -2.133 10.370 1.00 85.06 84 ALA A O 1
ATOM 679 N N . VAL A 1 85 ? -13.704 -0.137 10.654 1.00 89.00 85 VAL A N 1
ATOM 680 C CA . VAL A 1 85 ? -14.154 0.073 12.043 1.00 89.00 85 VAL A CA 1
ATOM 681 C C . VAL A 1 85 ? -15.6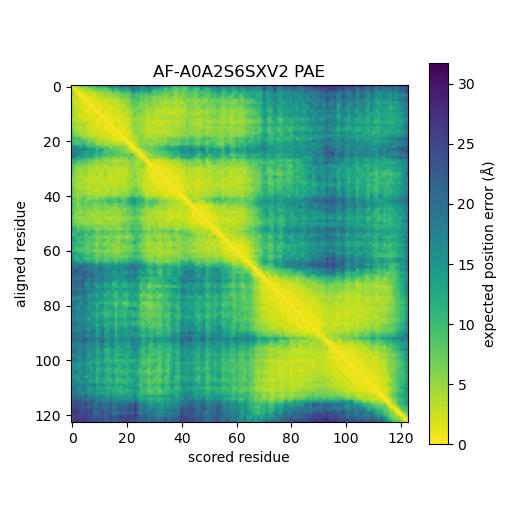76 0.152 12.104 1.00 89.00 85 VAL A C 1
ATOM 683 O O . VAL A 1 85 ? -16.273 -0.506 12.950 1.00 89.00 85 VAL A O 1
ATOM 686 N N . ILE A 1 86 ? -16.309 0.914 11.207 1.00 88.19 86 ILE A N 1
ATOM 687 C CA . ILE A 1 86 ? -17.769 1.066 11.172 1.00 88.19 86 ILE A CA 1
ATOM 688 C C . ILE A 1 86 ? -18.437 -0.297 10.960 1.00 88.19 86 ILE A C 1
ATOM 690 O O . ILE A 1 86 ? -19.299 -0.687 11.745 1.00 88.19 86 ILE A O 1
ATOM 694 N N . ILE A 1 87 ? -17.998 -1.061 9.955 1.00 88.88 87 ILE A N 1
ATOM 695 C CA . ILE A 1 87 ? -18.533 -2.403 9.674 1.00 88.88 87 ILE A CA 1
ATOM 696 C C . ILE A 1 87 ? -18.311 -3.343 10.868 1.00 88.88 87 ILE A C 1
ATOM 698 O O . ILE A 1 87 ? -19.227 -4.055 11.279 1.00 88.88 87 ILE A O 1
ATOM 702 N N . PHE A 1 88 ? -17.111 -3.329 11.454 1.00 89.00 88 PHE A N 1
ATOM 703 C CA . PHE A 1 88 ? -16.771 -4.161 12.607 1.00 89.00 88 PHE A CA 1
ATOM 704 C C . PHE A 1 88 ? -17.638 -3.836 13.830 1.00 89.00 88 PHE A C 1
ATOM 706 O O . PHE A 1 88 ? -18.131 -4.746 14.497 1.00 89.00 88 PHE A O 1
ATOM 713 N N . HIS A 1 89 ? -17.873 -2.549 14.090 1.00 87.31 89 HIS A N 1
ATOM 714 C CA . HIS A 1 89 ? -18.724 -2.088 15.180 1.00 87.31 89 HIS A CA 1
ATOM 715 C C . HIS A 1 89 ? -20.157 -2.615 15.037 1.00 87.31 89 HIS A C 1
ATOM 717 O O . HIS A 1 89 ? -20.691 -3.188 15.987 1.00 87.31 89 HIS A O 1
ATOM 723 N N . TYR A 1 90 ? -20.745 -2.511 13.839 1.00 89.69 90 TYR A N 1
ATOM 724 C CA . TYR A 1 90 ? -22.089 -3.033 13.571 1.00 89.69 90 TYR A CA 1
ATOM 725 C C . TYR A 1 90 ? -22.182 -4.563 13.671 1.00 89.69 90 TYR A C 1
ATOM 727 O O . TYR A 1 90 ? -23.230 -5.074 14.060 1.00 89.69 90 TYR A O 1
ATOM 735 N N . SER A 1 91 ? -21.108 -5.294 13.354 1.00 89.00 91 SER A N 1
ATOM 736 C CA . SER A 1 91 ? -21.100 -6.762 13.398 1.00 89.00 91 SER A CA 1
ATOM 737 C C . SER A 1 91 ? -20.920 -7.337 14.803 1.00 89.00 91 SER A C 1
ATOM 739 O O . SER A 1 91 ? -21.502 -8.372 15.109 1.00 89.00 91 SER A O 1
ATOM 741 N N . ILE A 1 92 ? -20.066 -6.727 15.627 1.00 87.06 92 ILE A N 1
ATOM 742 C CA . ILE A 1 92 ? -19.679 -7.267 16.941 1.00 87.06 92 ILE A CA 1
ATOM 743 C C . ILE A 1 92 ? -20.550 -6.673 18.059 1.00 87.06 92 ILE A C 1
ATOM 745 O O . ILE A 1 92 ? -20.731 -7.319 19.087 1.00 87.06 92 ILE A O 1
ATOM 749 N N . GLN A 1 93 ? -21.058 -5.443 17.885 1.00 79.19 93 GLN A N 1
ATOM 750 C CA . GLN A 1 93 ? -21.873 -4.685 18.854 1.00 79.19 93 GLN A CA 1
ATOM 751 C C . GLN A 1 93 ? -21.269 -4.573 20.270 1.00 79.19 93 GLN A C 1
ATOM 753 O O . GLN A 1 93 ? -21.934 -4.163 21.217 1.00 79.19 93 GLN A O 1
ATOM 758 N N . ASN A 1 94 ? -19.983 -4.897 20.425 1.00 84.56 94 ASN A N 1
ATOM 759 C CA . ASN A 1 94 ? -19.250 -4.816 21.679 1.00 84.56 94 ASN A CA 1
ATOM 760 C C . ASN A 1 94 ? -18.247 -3.658 21.616 1.00 84.56 94 ASN A C 1
ATOM 762 O O . ASN A 1 94 ? -17.326 -3.619 20.786 1.00 84.56 94 ASN A O 1
ATOM 766 N N . MET A 1 95 ? -18.438 -2.699 22.519 1.00 83.19 95 MET A N 1
ATOM 767 C CA . MET A 1 95 ? -17.689 -1.448 22.531 1.00 83.19 95 MET A CA 1
ATOM 768 C C . MET A 1 95 ? -16.217 -1.644 22.918 1.00 83.19 95 MET A C 1
ATOM 770 O O . MET A 1 95 ? -15.356 -0.962 22.366 1.00 83.19 95 MET A O 1
ATOM 774 N N . TYR A 1 96 ? -15.895 -2.627 23.767 1.00 88.94 96 TYR A N 1
ATOM 775 C CA . TYR A 1 96 ? -14.516 -2.893 24.195 1.00 88.94 96 TYR A CA 1
ATOM 776 C C . TYR A 1 96 ? -13.628 -3.359 23.034 1.00 88.94 96 TYR A C 1
ATOM 778 O O . TYR A 1 96 ? -12.530 -2.835 22.839 1.00 88.94 96 TYR A O 1
ATOM 786 N N . PHE A 1 97 ? -14.124 -4.285 22.207 1.00 87.62 97 PHE A N 1
ATOM 787 C CA . PHE A 1 97 ? -13.397 -4.745 21.018 1.00 87.62 97 PHE A CA 1
ATOM 788 C C . PHE A 1 97 ? -13.262 -3.646 19.961 1.00 87.62 97 PHE A C 1
ATOM 790 O O . PHE A 1 97 ? -12.219 -3.534 19.318 1.00 87.62 97 PHE A O 1
ATOM 797 N N . THR A 1 98 ? -14.287 -2.801 19.815 1.00 86.62 98 THR A N 1
ATOM 798 C CA . THR A 1 98 ? -14.246 -1.662 18.887 1.00 86.62 98 THR A CA 1
ATOM 799 C C . THR A 1 98 ? -13.161 -0.660 19.299 1.00 86.62 98 THR A C 1
ATOM 801 O O . THR A 1 98 ? -12.353 -0.252 18.467 1.00 86.62 98 THR A O 1
ATOM 804 N N . ILE A 1 99 ? -13.085 -0.309 20.589 1.00 89.12 99 ILE A N 1
ATOM 805 C CA . ILE A 1 99 ? -12.064 0.606 21.123 1.00 89.12 99 ILE A CA 1
ATOM 806 C C . ILE A 1 99 ? -10.657 0.021 20.941 1.00 89.12 99 ILE A C 1
ATOM 808 O O . ILE A 1 99 ? -9.760 0.725 20.475 1.00 89.12 99 ILE A O 1
ATOM 812 N N . GLY A 1 100 ? -10.463 -1.269 21.236 1.00 91.62 100 GLY A N 1
ATOM 813 C CA . GLY A 1 100 ? -9.176 -1.940 21.027 1.00 91.62 100 GLY A CA 1
ATOM 814 C C . GLY A 1 100 ? -8.714 -1.894 19.566 1.00 91.62 100 GLY A C 1
ATOM 815 O O . GLY A 1 100 ? -7.552 -1.592 19.286 1.00 91.62 100 GLY A O 1
ATOM 816 N N . LEU A 1 101 ? -9.635 -2.115 18.624 1.00 89.06 101 LEU A N 1
ATOM 817 C CA . LEU A 1 101 ? -9.352 -2.058 17.191 1.00 89.06 101 LEU A CA 1
ATOM 818 C C . LEU A 1 101 ? -9.015 -0.631 16.723 1.00 89.06 101 LEU A C 1
ATOM 820 O O . LEU A 1 101 ? -8.072 -0.454 15.954 1.00 89.06 101 LEU A O 1
ATOM 824 N N . ILE A 1 102 ? -9.712 0.392 17.229 1.00 89.75 102 ILE A N 1
ATOM 825 C CA . ILE A 1 102 ? -9.402 1.805 16.941 1.00 89.75 102 ILE A CA 1
ATOM 826 C C . ILE A 1 102 ? -7.989 2.165 1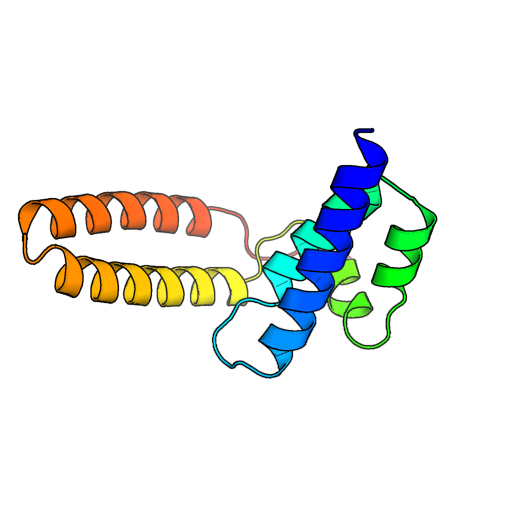7.411 1.00 89.75 102 ILE A C 1
ATOM 828 O O . ILE A 1 102 ? -7.233 2.773 16.654 1.00 89.75 102 ILE A O 1
ATOM 832 N N . ILE A 1 103 ? -7.611 1.767 18.630 1.00 92.25 103 ILE A N 1
ATOM 833 C CA . ILE A 1 103 ? -6.276 2.038 19.183 1.00 92.25 103 ILE A CA 1
ATOM 834 C C . ILE A 1 103 ? -5.198 1.389 18.310 1.00 92.25 103 ILE A C 1
ATOM 836 O O . ILE A 1 103 ? -4.233 2.050 17.926 1.00 92.25 103 ILE A O 1
ATOM 840 N N . LEU A 1 104 ? -5.377 0.118 17.944 1.00 90.31 104 LEU A N 1
ATOM 841 C CA . LEU A 1 104 ? -4.444 -0.594 17.074 1.00 90.31 104 LEU A CA 1
ATOM 842 C C . LEU A 1 104 ? -4.281 0.116 15.723 1.00 90.31 104 LEU A C 1
ATOM 844 O O . LEU A 1 104 ? -3.160 0.389 15.289 1.00 90.31 104 LEU A O 1
ATOM 848 N N . LEU A 1 105 ? -5.394 0.452 15.070 1.00 89.44 105 LEU A N 1
ATOM 849 C CA . LEU A 1 105 ? -5.385 1.126 13.774 1.00 89.44 105 LEU A CA 1
ATOM 850 C C . LEU A 1 105 ? -4.754 2.520 13.845 1.00 89.44 105 LEU A C 1
ATOM 852 O O . LEU A 1 105 ? -4.021 2.901 12.932 1.00 89.44 105 LEU A O 1
ATOM 856 N N . PHE A 1 106 ? -4.939 3.242 14.951 1.00 90.44 106 PHE A N 1
ATOM 857 C CA . PHE A 1 106 ? -4.282 4.524 15.189 1.00 90.44 106 PHE A CA 1
ATOM 858 C C . PHE A 1 106 ? -2.751 4.401 15.202 1.00 90.44 106 PHE A C 1
ATOM 860 O O . PHE A 1 106 ? -2.064 5.192 14.550 1.00 90.44 106 PHE A O 1
ATOM 867 N N . PHE A 1 107 ? -2.197 3.384 15.871 1.00 90.88 107 PHE A N 1
ATOM 868 C CA . PHE A 1 107 ? -0.751 3.128 15.846 1.00 90.88 107 PHE A CA 1
ATOM 869 C C . PHE A 1 107 ? -0.247 2.821 14.433 1.00 90.88 107 PHE A C 1
ATOM 871 O O . PHE A 1 107 ? 0.778 3.363 14.010 1.00 90.88 107 PHE A O 1
ATOM 878 N N . VAL A 1 108 ? -0.989 2.011 13.675 1.00 85.75 108 VAL A N 1
ATOM 879 C CA . VAL A 1 108 ? -0.650 1.685 12.283 1.00 85.75 108 VAL A CA 1
ATOM 880 C C . VAL A 1 108 ? -0.690 2.940 11.406 1.00 85.75 108 VAL A C 1
ATOM 882 O O . VAL A 1 108 ? 0.237 3.183 10.633 1.00 85.75 108 VAL A O 1
ATOM 885 N N . ALA A 1 109 ? -1.727 3.769 11.536 1.00 85.81 109 ALA A N 1
ATOM 886 C CA . ALA A 1 109 ? -1.839 5.026 10.806 1.00 85.81 109 ALA A CA 1
ATOM 887 C C . ALA A 1 109 ? -0.673 5.966 11.140 1.00 85.81 109 ALA A C 1
ATOM 889 O O . ALA A 1 109 ? -0.046 6.503 10.229 1.00 85.81 109 ALA A O 1
ATOM 890 N N . ARG A 1 110 ? -0.314 6.107 12.423 1.00 87.56 110 ARG A N 1
ATOM 891 C CA . ARG A 1 110 ? 0.831 6.920 12.854 1.00 87.56 110 ARG A CA 1
ATOM 892 C C . ARG A 1 110 ? 2.139 6.428 12.237 1.00 87.56 110 ARG A C 1
ATOM 894 O O . ARG A 1 110 ? 2.904 7.238 11.715 1.00 87.56 110 ARG A O 1
ATOM 901 N N . TYR A 1 111 ? 2.372 5.117 12.252 1.00 83.62 111 TYR A N 1
ATOM 902 C CA . TYR A 1 111 ? 3.545 4.515 11.624 1.00 83.62 111 TYR A CA 1
ATOM 903 C C . TYR A 1 111 ? 3.583 4.814 10.120 1.00 83.62 111 TYR A C 1
ATOM 905 O O . TYR A 1 111 ? 4.574 5.338 9.621 1.00 83.62 111 TYR A O 1
ATOM 913 N N . VAL A 1 112 ? 2.485 4.601 9.391 1.00 78.44 112 VAL A N 1
ATOM 914 C CA . VAL A 1 112 ? 2.444 4.880 7.944 1.00 78.44 112 VAL A CA 1
ATOM 915 C C . VAL A 1 112 ? 2.565 6.373 7.625 1.00 78.44 112 VAL A C 1
ATOM 917 O O . VAL A 1 112 ? 3.172 6.753 6.621 1.00 78.44 112 VAL A O 1
ATOM 920 N N . ILE A 1 113 ? 2.039 7.253 8.475 1.00 78.62 113 ILE A N 1
ATOM 921 C CA . ILE A 1 113 ? 2.214 8.700 8.321 1.00 78.62 113 ILE A CA 1
ATOM 922 C C . ILE A 1 113 ? 3.680 9.094 8.523 1.00 78.62 113 ILE A C 1
ATOM 924 O O . ILE A 1 113 ? 4.144 9.959 7.781 1.00 78.62 113 ILE A O 1
ATOM 928 N N . SER A 1 114 ? 4.407 8.421 9.422 1.00 77.31 114 SER A N 1
ATOM 929 C CA . SER A 1 114 ? 5.838 8.656 9.658 1.00 77.31 114 SER A CA 1
ATOM 930 C C . SER A 1 114 ? 6.735 8.288 8.469 1.00 77.31 114 SER A C 1
ATOM 932 O O . SER A 1 114 ? 7.845 8.804 8.364 1.00 77.31 114 SER A O 1
ATOM 934 N N . LEU A 1 115 ? 6.254 7.463 7.526 1.00 72.75 115 LEU A N 1
ATOM 935 C CA . LEU A 1 115 ? 7.004 7.163 6.306 1.00 72.75 115 LEU A CA 1
ATOM 936 C C . LEU A 1 115 ? 7.111 8.414 5.410 1.00 72.75 115 LEU A C 1
ATOM 938 O O . LEU A 1 115 ? 6.118 9.135 5.237 1.00 72.75 115 LEU A O 1
ATOM 942 N N . PRO A 1 116 ? 8.276 8.670 4.786 1.00 66.25 116 PRO A N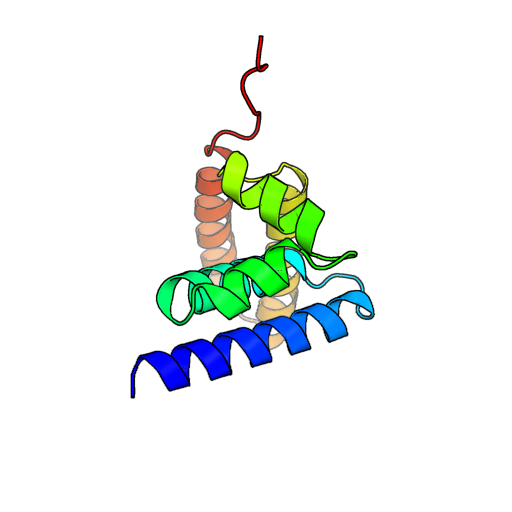 1
ATOM 943 C CA . P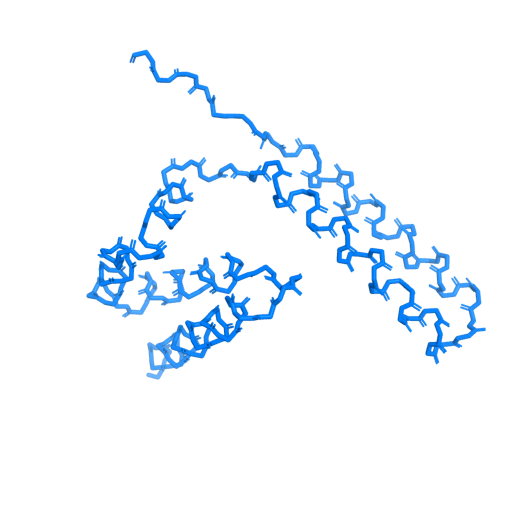RO A 1 116 ? 8.467 9.818 3.903 1.00 66.25 116 PRO A CA 1
ATOM 944 C C . PRO A 1 116 ? 7.428 9.824 2.773 1.00 66.25 116 PRO A C 1
ATOM 946 O O . PRO A 1 116 ? 7.054 8.778 2.243 1.00 66.25 116 PRO A O 1
ATOM 949 N N . SER A 1 117 ? 6.912 11.015 2.447 1.00 58.38 117 SER A N 1
ATOM 950 C CA . SER A 1 117 ? 5.800 11.206 1.492 1.00 58.38 117 SER A CA 1
ATOM 951 C C . SER A 1 117 ? 6.154 12.045 0.265 1.00 58.38 117 SER A C 1
ATOM 953 O O . SER A 1 117 ? 5.291 12.289 -0.579 1.00 58.38 117 SER A O 1
ATOM 955 N N . THR A 1 118 ? 7.400 12.511 0.179 1.00 57.59 118 THR A N 1
ATOM 956 C CA . THR A 1 118 ? 7.886 13.424 -0.857 1.00 57.59 118 THR A CA 1
ATOM 957 C C . THR A 1 118 ? 9.156 12.879 -1.484 1.00 57.59 118 THR A C 1
ATOM 959 O O . THR A 1 118 ? 10.035 12.368 -0.795 1.00 57.59 118 THR A O 1
ATOM 962 N N . ILE A 1 119 ? 9.217 12.994 -2.804 1.00 56.72 119 ILE A N 1
ATOM 963 C CA . ILE A 1 119 ? 10.376 12.657 -3.622 1.00 56.72 119 ILE A CA 1
ATOM 964 C C . ILE A 1 119 ? 11.358 13.836 -3.499 1.00 56.72 119 ILE A C 1
ATOM 966 O O . ILE A 1 119 ? 10.906 14.975 -3.644 1.00 56.72 119 ILE A O 1
ATOM 970 N N . PRO A 1 120 ? 12.653 13.625 -3.205 1.00 55.06 120 PRO A N 1
ATOM 971 C CA . PRO A 1 120 ? 13.636 14.700 -3.308 1.00 55.06 120 PRO A CA 1
ATOM 972 C C . PRO A 1 120 ? 13.711 15.185 -4.769 1.00 55.06 120 PRO A C 1
ATOM 974 O O . PRO A 1 120 ? 13.690 14.344 -5.671 1.00 55.06 120 PRO A O 1
ATOM 977 N N . PRO A 1 121 ? 13.748 16.506 -5.029 1.00 50.38 121 PRO A N 1
ATOM 978 C CA . PRO A 1 121 ? 13.799 17.032 -6.390 1.00 50.38 121 PRO A CA 1
ATOM 979 C C . PRO A 1 121 ? 15.011 16.449 -7.131 1.00 50.38 121 PRO A C 1
ATOM 981 O O . PRO A 1 121 ? 16.132 16.505 -6.629 1.00 50.38 121 PRO A O 1
ATOM 984 N N . GLN A 1 122 ? 14.765 15.837 -8.294 1.00 54.00 122 GLN A N 1
ATOM 985 C CA . GLN A 1 122 ? 15.828 15.452 -9.222 1.00 54.00 122 GLN A CA 1
ATOM 986 C C . GLN A 1 122 ? 16.337 16.745 -9.872 1.00 54.00 122 GLN A C 1
ATOM 988 O O . GLN A 1 122 ? 15.623 17.319 -10.694 1.00 54.00 122 GLN A O 1
ATOM 993 N N . ASN A 1 123 ? 17.500 17.226 -9.424 1.00 39.44 123 ASN A N 1
ATOM 994 C CA . ASN A 1 123 ? 18.278 18.258 -10.118 1.00 39.44 123 ASN A CA 1
ATOM 995 C C . ASN A 1 123 ? 18.834 17.715 -11.435 1.00 39.44 123 ASN A C 1
ATOM 997 O O . ASN A 1 123 ? 19.248 16.531 -11.438 1.00 39.44 123 ASN A O 1
#

Nearest PDB structures (foldseek):
  3g6b-assembly1_B  TM=2.843E-01  e=5.493E+00  Thermotoga maritima
  3g67-assembly1_B  TM=2.833E-01  e=7.706E+00  Thermotoga maritima